Protein AF-A0A853A0M5-F1 (afdb_monomer)

Organism: NCBI:txid1892865

Solvent-accessible surface area (backbone atoms only — not comparable to full-atom values): 5407 Å² total; per-residue (Å²): 85,34,36,27,35,50,98,78,39,42,24,46,29,55,75,81,49,47,63,59,47,52,56,36,47,56,50,29,51,51,19,48,74,71,65,37,57,72,55,25,52,53,32,49,49,48,44,52,50,48,47,61,70,67,16,46,81,48,62,84,85,62,83,71,81,57,81,42,78,42,75,38,92,84,58,48,61,65,58,52,46,48,47,53,66,76,52,56,87,86,68,94,74,132

Nearest PDB structures (foldseek):
  5tpm-assembly2_D  TM=8.952E-01  e=2.984E+00  Escherichia coli CFT073
  5tpm-assembly2_C  TM=8.903E-01  e=3.628E+00  Escherichia coli CFT073
  4u1c-assembly1_A  TM=7.608E-01  e=2.619E+00  Saccharomyces cerevisiae S288C
  8amz-assembly1_P  TM=9.513E-01  e=6.520E+00  Spinacia oleracea
  9dze-assembly1_B  TM=8.950E-01  e=6.520E+00  synthetic construct

Mean predicted aligned error: 6.37 Å

Foldseek 3Di:
DWEAEPPQGIWAADVVLVVVLVVLVVQLVVCLVVVPFVSNLVSLVVNVVSRPVRTDDDDRPDDDDHPYYRYHSPDGSVRVSVCCVVCVPPDPDD

InterPro domains:
  IPR054437 PspA-associated domain [PF22743] (1-91)

Radius of gyration: 12.95 Å; Cα contacts (8 Å, |Δi|>4): 113; chains: 1; bounding box: 32×32×28 Å

Structure (mmCIF, N/CA/C/O backbone):
data_AF-A0A853A0M5-F1
#
_entry.id   AF-A0A853A0M5-F1
#
loop_
_atom_site.group_PDB
_atom_site.id
_atom_site.type_symbol
_atom_site.label_atom_id
_atom_site.label_alt_id
_atom_site.label_comp_id
_atom_site.label_asym_id
_atom_site.label_entity_id
_atom_site.label_seq_id
_atom_site.pdbx_PDB_ins_code
_atom_site.Cartn_x
_atom_site.Cartn_y
_atom_site.Cartn_z
_atom_site.occupancy
_atom_site.B_iso_or_equiv
_atom_site.auth_seq_id
_atom_site.auth_comp_id
_atom_site.auth_asym_id
_atom_site.auth_atom_id
_atom_site.pdbx_PDB_model_num
ATOM 1 N N . MET A 1 1 ? 11.340 -1.041 -12.091 1.00 86.19 1 MET A N 1
ATOM 2 C CA . MET A 1 1 ? 11.464 -0.867 -10.629 1.00 86.19 1 MET A CA 1
ATOM 3 C C . MET A 1 1 ? 10.877 -2.099 -9.989 1.00 86.19 1 MET A C 1
ATOM 5 O O . MET A 1 1 ? 9.894 -2.615 -10.514 1.00 86.19 1 MET A O 1
ATOM 9 N N . ILE A 1 2 ? 11.444 -2.578 -8.890 1.00 89.44 2 ILE A N 1
ATOM 10 C CA . ILE A 1 2 ? 10.960 -3.816 -8.271 1.00 89.44 2 ILE A CA 1
ATOM 11 C C . ILE A 1 2 ? 10.089 -3.483 -7.062 1.00 89.44 2 ILE A C 1
ATOM 13 O O . ILE A 1 2 ? 10.565 -2.892 -6.095 1.00 89.44 2 ILE A O 1
ATOM 17 N N . VAL A 1 3 ? 8.826 -3.896 -7.102 1.00 88.69 3 VAL A N 1
ATOM 18 C CA . VAL A 1 3 ? 7.872 -3.767 -5.994 1.00 88.69 3 VAL A CA 1
ATOM 19 C C . VAL A 1 3 ? 7.641 -5.140 -5.380 1.00 88.69 3 VAL A C 1
ATOM 21 O O . VAL A 1 3 ? 7.357 -6.098 -6.094 1.00 88.69 3 VAL A O 1
ATOM 24 N N . ARG A 1 4 ? 7.735 -5.263 -4.058 1.00 88.81 4 ARG A N 1
ATOM 25 C CA . ARG A 1 4 ? 7.382 -6.492 -3.339 1.00 88.81 4 ARG A CA 1
ATOM 26 C C . ARG A 1 4 ? 6.033 -6.330 -2.668 1.00 88.81 4 ARG A C 1
ATOM 28 O O . ARG A 1 4 ? 5.891 -5.457 -1.832 1.00 88.81 4 ARG A O 1
ATOM 35 N N . ILE A 1 5 ? 5.091 -7.215 -2.963 1.00 89.75 5 ILE A N 1
ATOM 36 C CA . ILE A 1 5 ? 3.827 -7.322 -2.235 1.00 89.75 5 ILE A CA 1
ATOM 37 C C . ILE A 1 5 ? 3.967 -8.453 -1.217 1.00 89.75 5 ILE A C 1
ATOM 39 O O . ILE A 1 5 ? 4.267 -9.600 -1.578 1.00 89.75 5 ILE A O 1
ATOM 43 N N . MET A 1 6 ? 3.776 -8.141 0.064 1.00 87.44 6 MET A N 1
ATOM 44 C CA . MET A 1 6 ? 3.823 -9.144 1.126 1.00 87.44 6 MET A CA 1
ATOM 45 C C . MET A 1 6 ? 2.772 -10.238 0.901 1.00 87.44 6 MET A C 1
ATOM 47 O O . MET A 1 6 ? 1.599 -9.960 0.682 1.00 87.44 6 MET A O 1
ATOM 51 N N . GLY A 1 7 ? 3.212 -11.497 0.945 1.00 84.00 7 GLY A N 1
ATOM 52 C CA . GLY A 1 7 ? 2.364 -12.668 0.697 1.00 84.00 7 GLY A CA 1
ATOM 53 C C . GLY A 1 7 ? 2.211 -13.064 -0.776 1.00 84.00 7 GLY A C 1
ATOM 54 O O . GLY A 1 7 ? 1.784 -14.185 -1.037 1.00 84.00 7 GLY A O 1
ATOM 55 N N . GLU A 1 8 ? 2.612 -12.212 -1.726 1.00 85.19 8 GLU A N 1
ATOM 56 C CA . GLU A 1 8 ? 2.381 -12.451 -3.159 1.00 85.19 8 GLU A CA 1
ATOM 57 C C . GLU A 1 8 ? 3.669 -12.548 -3.987 1.00 85.19 8 GLU A C 1
ATOM 59 O O . GLU A 1 8 ? 3.749 -13.362 -4.906 1.00 85.19 8 GLU A O 1
ATOM 64 N N . GLY A 1 9 ? 4.709 -11.786 -3.630 1.00 89.12 9 GLY A N 1
ATOM 65 C CA . GLY A 1 9 ? 6.023 -11.858 -4.274 1.00 89.12 9 GLY A CA 1
ATOM 66 C C . GLY A 1 9 ? 6.490 -10.522 -4.841 1.00 89.12 9 GLY A C 1
ATOM 67 O O . GLY A 1 9 ? 6.177 -9.466 -4.295 1.00 89.12 9 GLY A O 1
ATOM 68 N N . GLN A 1 10 ? 7.295 -10.568 -5.904 1.00 92.19 10 GLN A N 1
ATOM 69 C CA . GLN A 1 10 ? 7.874 -9.381 -6.536 1.00 92.19 10 GLN A CA 1
ATOM 70 C C . GLN A 1 10 ? 7.222 -9.088 -7.888 1.00 92.19 10 GLN A C 1
ATOM 72 O O . GLN A 1 10 ? 6.829 -9.996 -8.618 1.00 92.19 10 GLN A O 1
ATOM 77 N N . PHE A 1 11 ? 7.158 -7.810 -8.232 1.00 91.12 11 PHE A N 1
ATOM 78 C CA . PHE A 1 11 ? 6.586 -7.291 -9.461 1.00 91.12 11 PHE A CA 1
ATOM 79 C C . PHE A 1 11 ? 7.567 -6.292 -10.068 1.00 91.12 11 PHE A C 1
ATOM 81 O O . PHE A 1 11 ? 8.033 -5.383 -9.383 1.00 91.12 11 PHE A O 1
ATOM 88 N N . ASP A 1 12 ? 7.876 -6.457 -11.351 1.00 91.69 12 ASP A N 1
ATOM 89 C CA . ASP A 1 12 ? 8.642 -5.473 -12.112 1.00 91.69 12 ASP A CA 1
ATOM 90 C C . ASP A 1 12 ? 7.683 -4.460 -12.731 1.00 91.69 12 ASP A C 1
ATOM 92 O O . ASP A 1 12 ? 6.878 -4.805 -13.598 1.00 91.69 12 ASP A O 1
ATOM 96 N N . LEU A 1 13 ? 7.738 -3.220 -12.256 1.00 89.31 13 LEU A N 1
ATOM 97 C CA . LEU A 1 13 ? 6.904 -2.131 -12.744 1.00 89.31 13 LEU A CA 1
ATOM 98 C C . LEU A 1 13 ? 7.718 -1.206 -13.651 1.00 89.31 13 LEU A C 1
ATOM 100 O O . LEU A 1 13 ? 8.868 -0.866 -13.337 1.00 89.31 13 LEU A O 1
ATOM 104 N N . PRO A 1 14 ? 7.126 -0.728 -14.755 1.00 89.25 14 PRO A N 1
ATOM 105 C CA . PRO A 1 14 ? 7.773 0.261 -15.589 1.00 89.25 14 PRO A CA 1
ATOM 106 C C . PRO A 1 14 ? 7.797 1.623 -14.869 1.00 89.25 14 PRO A C 1
ATOM 108 O O . PRO A 1 14 ? 6.872 1.956 -14.123 1.00 89.25 14 PRO A O 1
ATOM 111 N N . PRO A 1 15 ? 8.824 2.458 -15.108 1.00 83.69 15 PRO A N 1
ATOM 112 C CA . PRO A 1 15 ? 8.986 3.748 -14.429 1.00 83.69 15 PRO A CA 1
ATOM 113 C C . PRO A 1 15 ? 7.848 4.737 -14.720 1.00 83.69 15 PRO A C 1
ATOM 115 O O . PRO A 1 15 ? 7.627 5.663 -13.954 1.00 83.69 15 PRO A O 1
ATOM 118 N N . GLU A 1 16 ? 7.086 4.544 -15.796 1.00 85.88 16 GLU A N 1
ATOM 119 C CA . GLU A 1 16 ? 5.868 5.318 -16.074 1.00 85.88 16 GLU A CA 1
ATOM 120 C C . GLU A 1 16 ? 4.770 5.125 -15.014 1.00 85.88 16 GLU A C 1
ATOM 122 O O . GLU A 1 16 ? 3.954 6.021 -14.806 1.00 85.88 16 GLU A O 1
ATOM 127 N N . SER A 1 17 ? 4.777 3.988 -14.309 1.00 86.06 17 SER A N 1
ATOM 128 C CA . SER A 1 17 ? 3.823 3.693 -13.235 1.00 86.06 17 SER A CA 1
ATOM 129 C C . SER A 1 17 ? 4.189 4.357 -11.913 1.00 86.06 17 SER A C 1
ATOM 131 O O . SER A 1 17 ? 3.315 4.472 -11.057 1.00 86.06 17 SER A O 1
ATOM 133 N N . LEU A 1 18 ? 5.432 4.839 -11.759 1.00 83.31 18 LEU A N 1
ATOM 134 C CA . LEU A 1 18 ? 5.888 5.527 -10.545 1.00 83.31 18 LEU A CA 1
ATOM 135 C C . LEU A 1 18 ? 4.961 6.671 -10.174 1.00 83.31 18 LEU A C 1
ATOM 137 O O . LEU A 1 18 ? 4.582 6.788 -9.022 1.00 83.31 18 LEU A O 1
ATOM 141 N N . LYS A 1 19 ? 4.554 7.478 -11.157 1.00 86.81 19 LYS A N 1
ATOM 142 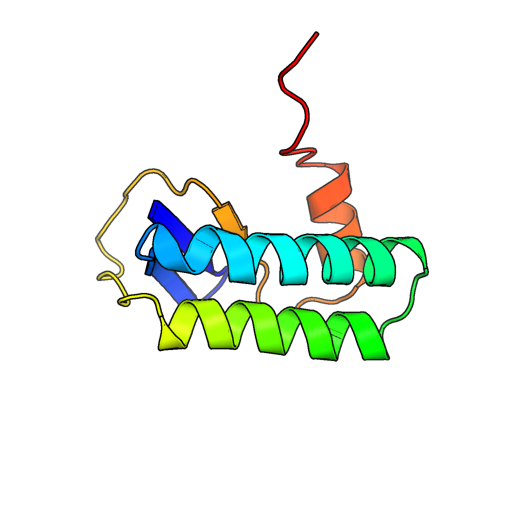C CA . LYS A 1 19 ? 3.703 8.638 -10.896 1.00 86.81 19 LYS A CA 1
ATOM 143 C C . LYS A 1 19 ? 2.352 8.240 -10.294 1.00 86.81 19 LYS A C 1
ATOM 145 O O . LYS A 1 19 ? 1.898 8.875 -9.358 1.00 86.81 19 LYS A O 1
ATOM 150 N N . LEU A 1 20 ? 1.733 7.182 -10.820 1.00 86.56 20 LEU A N 1
ATOM 151 C CA . LEU A 1 20 ? 0.459 6.683 -10.303 1.00 86.56 20 LEU A CA 1
ATOM 152 C C . LEU A 1 20 ? 0.617 6.071 -8.905 1.00 86.56 20 LEU A C 1
ATOM 154 O O . LEU A 1 20 ? -0.244 6.269 -8.057 1.00 86.56 20 LEU A O 1
ATOM 158 N N . LEU A 1 21 ? 1.697 5.318 -8.679 1.00 86.88 21 LEU A N 1
ATOM 159 C CA . LEU A 1 21 ? 1.987 4.721 -7.374 1.00 86.88 21 LEU A CA 1
ATOM 160 C C . LEU A 1 21 ? 2.237 5.797 -6.320 1.00 86.88 21 LEU A C 1
ATOM 162 O O . LEU A 1 21 ? 1.683 5.689 -5.242 1.00 86.88 21 LEU A O 1
ATOM 166 N N . ASP A 1 22 ? 3.009 6.830 -6.652 1.00 87.44 22 ASP A N 1
ATOM 167 C CA . ASP A 1 22 ? 3.326 7.959 -5.770 1.00 87.44 22 ASP A CA 1
ATOM 168 C C . ASP A 1 22 ? 2.053 8.708 -5.338 1.00 87.44 22 ASP A C 1
ATOM 170 O O . ASP A 1 22 ? 1.848 8.958 -4.154 1.00 87.44 22 ASP A O 1
ATOM 174 N N . GLU A 1 23 ? 1.129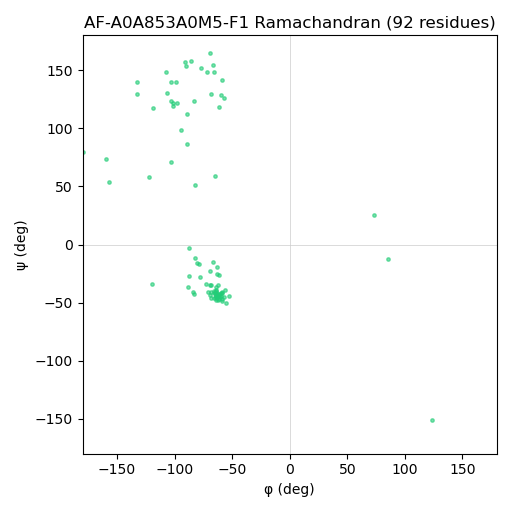 8.964 -6.275 1.00 89.75 23 GLU A N 1
ATOM 175 C CA . GLU A 1 23 ? -0.170 9.578 -5.958 1.00 89.75 23 GLU A CA 1
ATOM 176 C C . GLU A 1 23 ? -1.036 8.692 -5.042 1.00 89.75 23 GLU A C 1
ATOM 178 O O . GLU A 1 23 ? -1.712 9.192 -4.142 1.00 89.75 23 GLU A O 1
ATOM 183 N N . LEU A 1 24 ? -1.029 7.374 -5.260 1.00 90.44 24 LEU A N 1
ATOM 184 C CA . LEU A 1 24 ? -1.762 6.421 -4.422 1.00 90.44 24 LEU A CA 1
ATOM 185 C C . LEU A 1 24 ? -1.106 6.243 -3.045 1.00 90.44 24 LEU A C 1
ATOM 187 O O . LEU A 1 24 ? -1.817 6.052 -2.062 1.00 90.44 24 LEU A O 1
ATOM 191 N N . ASP A 1 25 ? 0.219 6.324 -2.968 1.00 88.06 25 ASP A N 1
ATOM 192 C CA . ASP A 1 25 ? 0.987 6.226 -1.729 1.00 88.06 25 ASP A CA 1
ATOM 193 C C . ASP A 1 25 ? 0.740 7.438 -0.824 1.00 88.06 25 ASP A C 1
ATOM 195 O O . ASP A 1 25 ? 0.387 7.267 0.342 1.00 88.06 25 ASP A O 1
ATOM 199 N N . ASP A 1 26 ? 0.777 8.661 -1.368 1.00 88.75 26 ASP A N 1
ATOM 200 C CA . ASP A 1 26 ? 0.440 9.876 -0.611 1.00 88.75 26 ASP A CA 1
ATOM 201 C C . ASP A 1 26 ? -0.992 9.814 -0.054 1.00 88.75 26 ASP A C 1
ATOM 203 O O . ASP A 1 26 ? -1.243 10.128 1.115 1.00 88.75 26 ASP A O 1
ATOM 207 N N . HIS A 1 27 ? -1.930 9.311 -0.861 1.00 90.56 27 HIS A N 1
ATOM 208 C CA . HIS A 1 27 ? -3.308 9.120 -0.426 1.00 90.56 27 HIS A CA 1
ATOM 209 C C . HIS A 1 27 ? -3.419 8.055 0.677 1.00 90.56 27 HIS A C 1
ATOM 211 O O . HIS A 1 27 ? -4.103 8.271 1.682 1.00 90.56 27 HIS A O 1
ATOM 217 N N . LEU A 1 28 ? -2.684 6.943 0.551 1.00 89.62 28 LEU A N 1
ATOM 218 C CA . LEU A 1 28 ? -2.633 5.880 1.553 1.00 89.62 28 LEU A CA 1
ATOM 219 C C . LEU A 1 28 ? -2.080 6.417 2.876 1.00 89.62 28 LEU A C 1
ATOM 221 O O . LEU A 1 28 ? -2.684 6.210 3.927 1.00 89.62 28 LEU A O 1
ATOM 225 N N . LEU A 1 29 ? -0.973 7.160 2.826 1.00 88.00 29 LEU A N 1
ATOM 226 C CA . LEU A 1 29 ? -0.366 7.822 3.979 1.00 88.00 29 LEU A CA 1
ATOM 227 C C . LEU A 1 29 ? -1.339 8.799 4.643 1.00 88.00 29 LEU A C 1
ATOM 229 O O . LEU A 1 29 ? -1.428 8.845 5.873 1.00 88.00 29 LEU A O 1
ATOM 233 N N . GLY A 1 30 ? -2.090 9.561 3.848 1.00 90.06 30 GLY A N 1
ATOM 234 C CA . GLY A 1 30 ? -3.152 10.441 4.326 1.00 90.06 30 GLY A CA 1
ATOM 235 C C . GLY A 1 30 ? -4.239 9.679 5.085 1.00 90.06 30 GLY A C 1
ATOM 236 O O . GLY A 1 30 ? -4.589 10.061 6.206 1.00 90.06 30 GLY A O 1
ATOM 237 N N . ALA A 1 31 ? -4.734 8.577 4.523 1.00 91.38 31 ALA A N 1
ATOM 238 C CA . ALA A 1 31 ? -5.737 7.728 5.159 1.00 91.38 31 ALA A CA 1
ATOM 239 C C . ALA A 1 31 ? -5.219 7.091 6.459 1.00 91.38 31 ALA A C 1
ATOM 241 O O . ALA A 1 31 ? -5.889 7.155 7.492 1.00 91.38 31 ALA A O 1
ATOM 242 N N . VAL A 1 32 ? -3.990 6.563 6.450 1.00 89.38 32 VAL A N 1
ATOM 243 C CA . VAL A 1 32 ? -3.332 5.980 7.632 1.00 89.38 32 VAL A CA 1
ATOM 244 C C . VAL A 1 32 ? -3.170 7.019 8.743 1.00 89.38 32 VAL A C 1
ATOM 246 O O . VAL A 1 32 ? -3.496 6.749 9.900 1.00 89.38 32 VAL A O 1
ATOM 249 N N . ARG A 1 33 ? -2.713 8.233 8.408 1.00 87.12 33 ARG A N 1
ATOM 250 C CA . ARG A 1 33 ? -2.540 9.334 9.373 1.00 87.12 33 ARG A CA 1
ATOM 251 C C . ARG A 1 33 ? -3.858 9.797 9.982 1.00 87.12 33 ARG A C 1
ATOM 253 O O . ARG A 1 33 ? -3.885 10.154 11.158 1.00 87.12 33 ARG A O 1
ATOM 260 N N . GLN A 1 34 ? -4.930 9.804 9.194 1.00 89.62 34 GLN A N 1
ATOM 261 C CA . GLN A 1 34 ? -6.269 10.159 9.664 1.00 89.62 34 GLN A CA 1
ATOM 262 C C . GLN A 1 34 ? -6.952 9.016 10.431 1.00 89.62 34 GLN A C 1
ATOM 264 O O . GLN A 1 34 ? -7.895 9.270 11.178 1.00 89.62 34 GLN A O 1
ATOM 269 N N . GLY A 1 35 ? -6.457 7.781 10.304 1.00 89.88 35 GLY A N 1
ATOM 270 C CA . GLY A 1 35 ? -7.105 6.594 10.862 1.00 89.88 35 GLY A CA 1
ATOM 271 C C . GLY A 1 35 ? -8.358 6.184 10.083 1.00 89.88 35 GLY A C 1
ATOM 272 O O . GLY A 1 35 ? -9.262 5.577 10.654 1.00 89.88 35 GLY A O 1
ATOM 273 N N . ASP A 1 36 ? -8.434 6.544 8.801 1.00 92.44 36 ASP A N 1
ATOM 274 C CA . ASP A 1 36 ? -9.603 6.332 7.952 1.00 92.44 36 ASP A CA 1
ATOM 275 C C . ASP A 1 36 ? -9.515 4.964 7.258 1.00 92.44 36 ASP A C 1
ATOM 277 O O . ASP A 1 36 ? -8.992 4.821 6.154 1.00 92.44 36 ASP A O 1
ATOM 281 N N . GLU A 1 37 ? -9.988 3.916 7.940 1.00 89.94 37 GLU A N 1
ATOM 282 C CA . GLU A 1 37 ? -9.833 2.526 7.482 1.00 89.94 37 GLU A CA 1
ATOM 283 C C . GLU A 1 37 ? -10.523 2.256 6.135 1.00 89.94 37 GLU A C 1
ATOM 285 O O . GLU A 1 37 ? -10.015 1.487 5.319 1.00 89.94 37 GLU A O 1
ATOM 290 N N . ALA A 1 38 ? -11.665 2.900 5.877 1.00 91.25 38 ALA A N 1
ATOM 291 C CA . ALA A 1 38 ? -12.396 2.734 4.624 1.00 91.25 38 ALA A CA 1
ATOM 292 C C . ALA A 1 38 ? -11.594 3.268 3.429 1.00 91.25 38 ALA A C 1
ATOM 294 O O . ALA A 1 38 ? -11.482 2.587 2.406 1.00 91.25 38 ALA A O 1
ATOM 295 N N . ASP A 1 39 ? -11.017 4.461 3.579 1.00 91.44 39 ASP A N 1
ATOM 296 C CA . ASP A 1 39 ? -10.203 5.091 2.544 1.00 91.44 39 ASP A CA 1
ATOM 297 C C . ASP A 1 39 ? -8.858 4.375 2.379 1.00 91.44 39 ASP A C 1
ATOM 299 O O . ASP A 1 39 ? -8.449 4.062 1.263 1.00 91.44 39 ASP A O 1
ATOM 303 N N . PHE A 1 40 ? -8.236 3.983 3.493 1.00 92.44 40 PHE A N 1
ATOM 304 C CA . PHE A 1 40 ? -7.027 3.168 3.501 1.00 92.44 40 PHE A CA 1
ATOM 305 C C . PHE A 1 40 ? -7.226 1.871 2.714 1.00 92.44 40 PHE A C 1
ATOM 307 O O . PHE A 1 40 ? -6.433 1.561 1.829 1.00 92.44 40 PHE A O 1
ATOM 314 N N . ARG A 1 41 ? -8.305 1.123 2.986 1.00 91.50 41 ARG A N 1
ATOM 315 C CA . ARG A 1 41 ? -8.563 -0.156 2.312 1.00 91.50 41 ARG A CA 1
ATOM 316 C C . ARG A 1 41 ? -8.826 0.044 0.819 1.00 91.50 41 ARG A C 1
ATOM 318 O O . ARG A 1 41 ? -8.346 -0.739 -0.001 1.00 91.50 41 ARG A O 1
ATOM 325 N N . ALA A 1 42 ? -9.570 1.092 0.462 1.00 92.19 42 ALA A N 1
ATOM 326 C CA . ALA A 1 42 ? -9.841 1.439 -0.930 1.00 92.19 42 ALA A CA 1
ATOM 32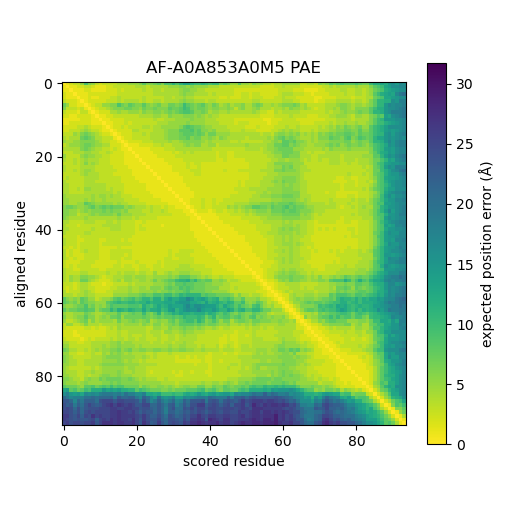7 C C . ALA A 1 42 ? -8.552 1.813 -1.678 1.00 92.19 42 ALA A C 1
ATOM 329 O O . ALA A 1 42 ? -8.299 1.302 -2.772 1.00 92.19 42 ALA A O 1
ATOM 330 N N . THR A 1 43 ? -7.714 2.648 -1.065 1.00 92.62 43 THR A N 1
ATOM 331 C CA . THR A 1 43 ? -6.455 3.121 -1.641 1.00 92.62 43 THR A CA 1
ATOM 332 C C . THR A 1 43 ? -5.417 2.007 -1.730 1.00 92.62 43 THR A C 1
ATOM 334 O O . THR A 1 43 ? -4.807 1.837 -2.782 1.00 92.62 43 THR A O 1
ATOM 337 N N . LEU A 1 44 ? -5.270 1.179 -0.691 1.00 92.19 44 LEU A N 1
ATOM 338 C CA . LEU A 1 44 ? -4.379 0.017 -0.704 1.00 92.19 44 LEU A CA 1
ATOM 339 C C . LEU A 1 44 ? -4.763 -0.951 -1.824 1.00 92.19 44 LEU A C 1
ATOM 341 O O . LEU A 1 44 ? -3.913 -1.382 -2.600 1.00 92.19 44 LEU A O 1
ATOM 345 N N . SER A 1 45 ? -6.056 -1.257 -1.948 1.00 92.25 45 SER A N 1
ATOM 346 C CA . SER A 1 45 ? -6.553 -2.110 -3.027 1.00 92.25 45 SER A CA 1
ATOM 347 C C . SER A 1 45 ? -6.241 -1.514 -4.404 1.00 92.25 45 SER A C 1
ATOM 349 O O . SER A 1 45 ? -5.796 -2.237 -5.296 1.00 92.25 45 SER A O 1
ATOM 351 N N . ALA A 1 46 ? -6.396 -0.196 -4.572 1.00 92.50 46 ALA A N 1
ATOM 352 C CA . ALA A 1 46 ? -6.050 0.499 -5.808 1.00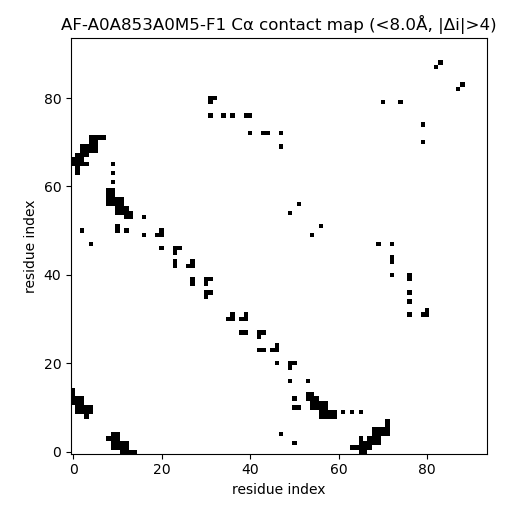 92.50 46 ALA A CA 1
ATOM 353 C C . ALA A 1 46 ? -4.540 0.465 -6.106 1.00 92.50 46 ALA A C 1
ATOM 355 O O . ALA A 1 46 ? -4.160 0.213 -7.249 1.00 92.50 46 ALA A O 1
ATOM 356 N N . LEU A 1 47 ? -3.687 0.651 -5.094 1.00 90.94 47 LEU A N 1
ATOM 357 C CA . LEU A 1 47 ? -2.226 0.591 -5.200 1.00 90.94 47 LEU A CA 1
ATOM 358 C C . LEU A 1 47 ? -1.755 -0.806 -5.624 1.00 90.94 47 LEU A C 1
ATOM 360 O O . LEU A 1 47 ? -1.002 -0.947 -6.589 1.00 90.94 47 LEU A O 1
ATOM 364 N N . LEU A 1 48 ? -2.273 -1.851 -4.973 1.00 91.31 48 LEU A N 1
ATOM 365 C CA . LEU A 1 48 ? -1.989 -3.244 -5.324 1.00 91.31 48 LEU A CA 1
ATOM 366 C C . LEU A 1 48 ? -2.515 -3.589 -6.720 1.00 91.31 48 LEU A C 1
ATOM 368 O O . LEU A 1 48 ? -1.816 -4.222 -7.509 1.00 91.31 48 LEU A O 1
ATOM 372 N N . ALA A 1 49 ? -3.723 -3.143 -7.071 1.00 91.75 49 ALA A N 1
ATOM 373 C CA . ALA A 1 49 ? -4.282 -3.350 -8.402 1.00 91.75 49 ALA A CA 1
ATOM 374 C C . ALA A 1 49 ? -3.465 -2.636 -9.488 1.00 91.75 49 ALA A C 1
ATOM 376 O O . ALA A 1 49 ? -3.254 -3.206 -10.557 1.00 91.75 49 ALA A O 1
ATOM 377 N N . ALA A 1 50 ? -2.982 -1.418 -9.234 1.00 90.00 50 ALA A N 1
ATOM 378 C CA . ALA A 1 50 ? -2.102 -0.695 -10.147 1.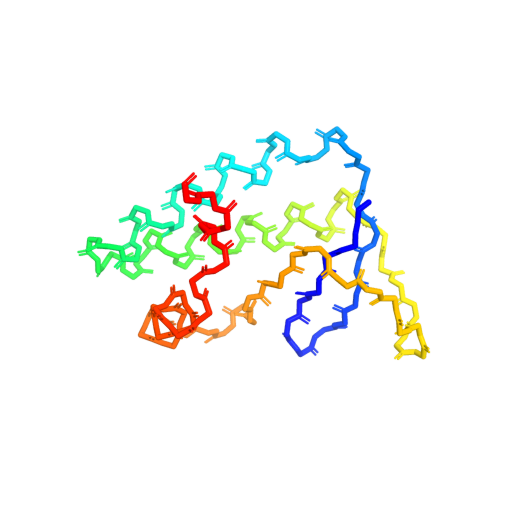00 90.00 50 ALA A CA 1
ATOM 379 C C . ALA A 1 50 ? -0.769 -1.433 -10.327 1.00 90.00 50 ALA A C 1
ATOM 381 O O . ALA A 1 50 ? -0.332 -1.640 -11.459 1.00 90.00 50 ALA A O 1
ATOM 382 N N . ALA A 1 51 ? -0.168 -1.915 -9.235 1.00 89.44 51 ALA A N 1
ATOM 383 C CA . ALA A 1 51 ? 1.062 -2.696 -9.289 1.00 89.44 51 ALA A CA 1
ATOM 384 C C . ALA A 1 51 ? 0.890 -4.019 -10.051 1.00 89.44 51 ALA A C 1
ATOM 386 O O . ALA A 1 51 ? 1.736 -4.369 -10.869 1.00 89.44 51 ALA A O 1
ATOM 387 N N . ARG A 1 52 ? -0.227 -4.726 -9.846 1.00 89.12 52 ARG A N 1
ATOM 388 C CA . ARG A 1 52 ? -0.555 -5.979 -10.550 1.00 89.12 52 ARG A CA 1
ATOM 389 C C . ARG A 1 52 ? -0.880 -5.766 -12.033 1.00 89.12 52 ARG A C 1
ATOM 391 O O . ARG A 1 52 ? -0.594 -6.642 -12.842 1.00 89.12 52 ARG A O 1
ATOM 398 N N . GLN A 1 53 ? -1.520 -4.649 -12.390 1.00 89.31 53 GLN A N 1
ATOM 399 C CA . GLN A 1 53 ? -1.934 -4.369 -13.771 1.00 89.31 53 GLN A CA 1
ATOM 400 C C . GLN A 1 53 ? -0.811 -3.778 -14.619 1.00 89.31 53 GLN A C 1
ATOM 402 O O . GLN A 1 53 ? -0.663 -4.154 -15.781 1.00 89.31 53 GLN A O 1
ATOM 407 N N . SER A 1 54 ? -0.047 -2.845 -14.057 1.00 88.00 54 SER A N 1
ATOM 408 C CA . SER A 1 54 ? 1.057 -2.202 -14.766 1.00 88.00 54 SER A CA 1
ATOM 409 C C . SER A 1 54 ? 2.365 -2.973 -14.627 1.00 88.00 54 SER A C 1
ATOM 411 O O . SER A 1 54 ? 3.235 -2.868 -15.491 1.00 88.00 54 SER A O 1
ATOM 413 N N . GLY A 1 55 ? 2.521 -3.726 -13.539 1.00 86.75 55 GLY A N 1
ATOM 414 C CA . GLY A 1 55 ? 3.698 -4.533 -13.268 1.00 86.75 55 GLY A CA 1
ATOM 415 C C . GLY A 1 55 ? 3.590 -5.953 -13.799 1.00 86.75 55 GLY A C 1
ATOM 416 O O . GLY A 1 55 ? 2.513 -6.518 -13.984 1.00 86.75 55 GLY A O 1
ATOM 417 N N . ARG A 1 56 ? 4.749 -6.564 -14.018 1.00 89.62 56 ARG A N 1
ATOM 418 C CA . ARG A 1 56 ? 4.877 -7.968 -14.383 1.00 89.62 56 ARG A CA 1
ATOM 419 C C . ARG A 1 56 ? 5.272 -8.778 -13.157 1.00 89.62 56 ARG A C 1
ATOM 421 O O . ARG A 1 56 ? 6.330 -8.542 -12.583 1.00 89.62 56 ARG A O 1
ATOM 428 N N . ALA A 1 57 ? 4.452 -9.765 -12.795 1.00 89.56 57 ALA A N 1
ATOM 429 C CA . ALA A 1 57 ? 4.786 -10.710 -11.733 1.00 89.56 57 ALA A CA 1
ATOM 430 C C . ALA A 1 57 ? 6.108 -11.430 -12.048 1.00 89.56 57 ALA A C 1
ATOM 432 O O . ALA A 1 57 ? 6.272 -12.017 -13.126 1.00 89.56 57 ALA A O 1
ATOM 433 N N . LEU A 1 58 ? 7.042 -11.364 -11.105 1.00 88.38 58 LEU A N 1
ATOM 434 C CA . LEU A 1 58 ? 8.321 -12.058 -11.158 1.00 88.38 58 LEU A CA 1
ATOM 435 C C . LEU A 1 58 ? 8.189 -13.442 -10.517 1.00 88.38 58 LEU A C 1
ATOM 437 O O . LEU A 1 58 ? 7.317 -13.662 -9.672 1.00 88.38 58 LEU A O 1
ATOM 441 N N . PRO A 1 59 ? 9.028 -14.408 -10.925 1.00 86.50 59 PRO A N 1
ATOM 442 C CA . PRO A 1 59 ? 8.976 -15.736 -10.345 1.00 86.50 59 PRO A CA 1
ATOM 443 C C . PRO A 1 59 ? 9.384 -15.685 -8.860 1.00 86.50 59 PRO A C 1
ATOM 445 O O . PRO A 1 59 ? 10.224 -14.874 -8.479 1.00 86.50 59 PRO A O 1
ATOM 448 N N . PRO A 1 60 ? 8.826 -16.558 -8.004 1.00 76.31 60 PRO A N 1
ATOM 449 C CA . PRO A 1 60 ? 9.064 -16.527 -6.554 1.00 76.31 60 PRO A CA 1
ATOM 450 C C . PRO A 1 60 ? 10.510 -16.869 -6.161 1.00 76.31 60 PRO A C 1
ATOM 452 O O . PRO A 1 60 ? 10.922 -16.634 -5.029 1.00 76.31 60 PRO A O 1
ATOM 455 N N . GLU A 1 61 ? 11.274 -17.445 -7.088 1.00 79.38 61 GLU A N 1
ATOM 456 C CA . GLU A 1 61 ? 12.712 -17.699 -6.969 1.00 79.38 61 GLU A CA 1
ATOM 457 C C . GLU A 1 61 ? 13.578 -16.473 -7.311 1.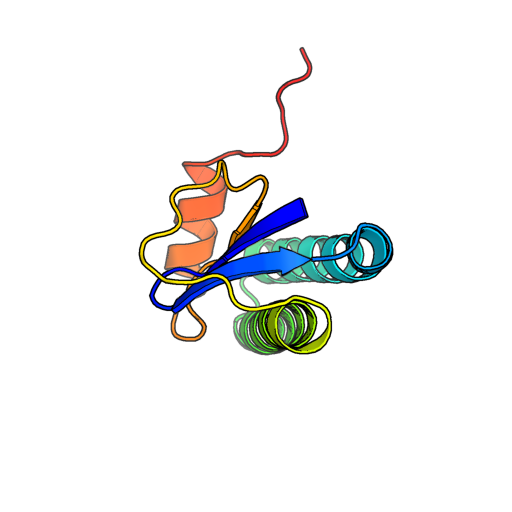00 79.38 61 GLU A C 1
ATOM 459 O O . GLU A 1 61 ? 14.775 -16.477 -7.017 1.00 79.38 61 GLU A O 1
ATOM 464 N N . SER A 1 62 ? 12.994 -15.418 -7.895 1.00 75.19 62 SER A N 1
ATOM 465 C CA . SER A 1 62 ? 13.667 -14.128 -8.032 1.00 75.19 62 SER A CA 1
ATOM 466 C C . SER A 1 62 ? 13.842 -13.501 -6.652 1.00 75.19 62 SER A C 1
ATOM 468 O O . SER A 1 62 ? 12.902 -13.399 -5.868 1.00 75.19 62 SER A O 1
ATOM 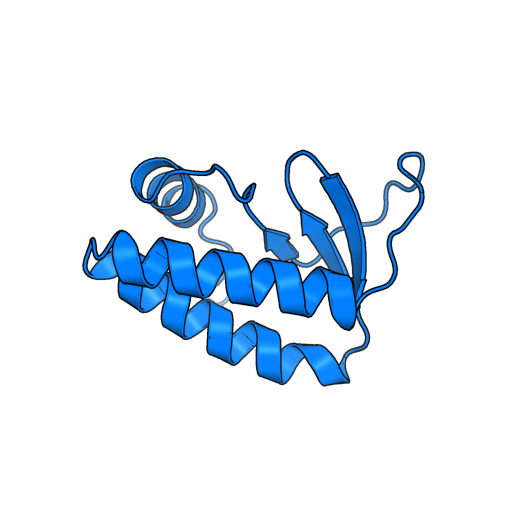470 N N . LEU A 1 63 ? 15.072 -13.084 -6.364 1.00 73.94 63 LEU A N 1
ATOM 471 C CA . LEU A 1 63 ? 15.454 -12.355 -5.157 1.00 73.94 63 LEU A CA 1
ATOM 472 C C . LEU A 1 63 ? 16.090 -11.028 -5.572 1.00 73.94 63 LEU A C 1
ATOM 474 O O . LEU A 1 63 ? 17.257 -10.763 -5.285 1.00 73.94 63 LEU A O 1
ATOM 478 N N . GLU A 1 64 ? 15.340 -10.216 -6.313 1.00 83.06 64 GLU A N 1
ATOM 479 C CA . GLU A 1 64 ? 15.809 -8.883 -6.691 1.00 83.06 64 GLU A CA 1
ATOM 480 C C . GLU A 1 64 ? 15.675 -7.908 -5.516 1.00 83.06 64 GLU A C 1
ATOM 482 O O . GLU A 1 64 ? 14.796 -8.059 -4.659 1.00 83.06 64 GLU A O 1
ATOM 487 N N . SER A 1 65 ? 16.531 -6.885 -5.465 1.00 80.69 65 SER A N 1
ATOM 488 C CA . SER A 1 65 ? 16.338 -5.783 -4.517 1.00 80.69 65 SER A CA 1
ATOM 489 C C . SER A 1 65 ? 15.009 -5.103 -4.819 1.00 80.69 65 SER A C 1
ATOM 491 O O . SER A 1 65 ? 14.821 -4.590 -5.917 1.00 80.69 65 SER A O 1
ATOM 493 N N . SER A 1 66 ? 14.089 -5.122 -3.854 1.00 82.44 66 SER A N 1
ATOM 494 C CA . SER A 1 66 ? 12.811 -4.412 -3.970 1.00 82.44 66 SER A CA 1
ATOM 495 C C . SER A 1 66 ? 13.033 -2.959 -3.578 1.00 82.44 66 SER A C 1
ATOM 497 O O . SER A 1 66 ? 13.526 -2.702 -2.485 1.00 82.44 66 SER A O 1
ATOM 499 N N . GLU A 1 67 ? 12.699 -2.034 -4.470 1.00 83.56 67 GLU A N 1
ATOM 500 C CA . GLU A 1 67 ? 12.762 -0.591 -4.210 1.00 83.56 67 GLU A CA 1
ATOM 501 C C . GLU A 1 67 ? 11.565 -0.125 -3.373 1.00 83.56 67 GLU A C 1
ATOM 503 O O . GLU A 1 67 ? 11.680 0.836 -2.624 1.00 83.56 67 GLU A O 1
ATOM 508 N N . LEU A 1 68 ? 10.433 -0.827 -3.477 1.00 82.50 68 LEU A N 1
ATOM 509 C CA . LEU A 1 68 ? 9.212 -0.552 -2.724 1.00 82.50 68 LEU A CA 1
ATOM 510 C C . LEU A 1 68 ? 8.668 -1.853 -2.129 1.00 82.50 68 LEU A C 1
ATOM 512 O O . LEU A 1 68 ? 8.656 -2.891 -2.801 1.00 82.50 68 LEU A O 1
ATOM 516 N N . VAL A 1 69 ? 8.183 -1.797 -0.891 1.00 85.75 69 VAL A N 1
ATOM 517 C CA . VAL A 1 69 ? 7.509 -2.919 -0.229 1.00 85.75 69 VAL A CA 1
ATOM 518 C C . VAL A 1 69 ? 6.082 -2.504 0.099 1.00 85.75 69 VAL A C 1
ATOM 520 O O . VAL A 1 69 ? 5.858 -1.573 0.860 1.00 85.75 69 VAL A O 1
ATOM 523 N N . LEU A 1 70 ? 5.119 -3.205 -0.489 1.00 87.56 70 LEU A N 1
ATOM 524 C CA . LEU A 1 70 ? 3.697 -3.024 -0.257 1.00 87.56 70 LEU A CA 1
ATOM 525 C C . LEU A 1 70 ? 3.179 -4.071 0.737 1.00 87.56 70 LEU A C 1
ATOM 527 O O . LEU A 1 70 ? 3.557 -5.251 0.651 1.00 87.56 70 LEU A O 1
ATOM 531 N N . PRO A 1 71 ? 2.287 -3.670 1.655 1.00 89.69 71 PRO A N 1
ATOM 532 C CA . PRO A 1 71 ? 1.635 -4.598 2.563 1.00 89.69 71 PRO A CA 1
ATOM 533 C C . PRO A 1 71 ? 0.656 -5.512 1.811 1.00 89.69 71 PRO A C 1
ATOM 535 O O . PRO A 1 71 ? 0.297 -5.269 0.656 1.00 89.69 71 PRO A O 1
ATOM 538 N N . ALA A 1 72 ? 0.236 -6.594 2.466 1.00 89.31 72 ALA A N 1
ATOM 539 C CA . ALA A 1 72 ? -0.763 -7.508 1.916 1.00 89.31 72 ALA A CA 1
ATOM 540 C C . ALA A 1 72 ? -2.136 -6.821 1.802 1.00 89.31 72 ALA A C 1
ATOM 542 O O . ALA A 1 72 ? -2.447 -5.927 2.583 1.00 89.31 72 ALA A O 1
ATOM 543 N N . GLU A 1 73 ? -2.999 -7.276 0.889 1.00 87.56 73 GLU A N 1
ATOM 544 C CA . GLU A 1 73 ? -4.353 -6.705 0.737 1.00 87.56 73 GLU A CA 1
ATOM 545 C C . GLU A 1 73 ? -5.229 -6.845 1.992 1.00 87.56 73 GLU A C 1
ATOM 547 O O . GLU A 1 73 ? -6.122 -6.031 2.222 1.00 87.56 73 GLU A O 1
ATOM 552 N N . ASP A 1 74 ? -4.950 -7.859 2.812 1.00 86.88 74 ASP A N 1
ATOM 553 C CA . ASP A 1 74 ? -5.657 -8.119 4.067 1.00 86.88 74 ASP A CA 1
ATOM 554 C C . ASP A 1 74 ? -5.051 -7.351 5.257 1.00 86.88 74 ASP A C 1
ATOM 556 O O . ASP A 1 74 ? -5.589 -7.403 6.363 1.00 86.88 74 ASP A O 1
ATOM 560 N N . ALA A 1 75 ? -3.950 -6.616 5.042 1.00 89.44 75 ALA A N 1
ATOM 561 C CA . ALA A 1 75 ? -3.294 -5.852 6.094 1.00 89.44 75 ALA A CA 1
ATOM 562 C C . ALA A 1 75 ? -4.254 -4.825 6.707 1.00 89.44 75 ALA A C 1
ATOM 564 O O . ALA A 1 75 ? -5.078 -4.195 6.030 1.00 89.44 75 ALA A O 1
ATOM 565 N N . THR A 1 76 ? -4.148 -4.665 8.022 1.00 89.06 76 THR A N 1
ATOM 566 C CA . THR A 1 76 ? -4.953 -3.689 8.756 1.00 89.06 76 THR A CA 1
ATOM 567 C C . THR A 1 76 ? -4.290 -2.318 8.729 1.00 89.06 76 THR A C 1
ATOM 569 O O . THR A 1 76 ? -3.078 -2.206 8.540 1.00 89.06 76 THR A O 1
ATOM 572 N N . LEU A 1 77 ? -5.082 -1.263 8.941 1.00 89.50 77 LEU A N 1
ATOM 573 C CA . LEU A 1 77 ? -4.548 0.097 9.036 1.00 89.50 77 LEU A CA 1
ATOM 574 C C . LEU A 1 77 ? -3.476 0.197 10.126 1.00 89.50 77 LEU A C 1
ATOM 576 O O . LEU A 1 77 ? -2.475 0.871 9.921 1.00 89.50 77 LEU A O 1
ATOM 580 N N . ASP A 1 78 ? -3.678 -0.484 11.256 1.00 88.00 78 ASP A N 1
ATOM 581 C CA . ASP A 1 78 ? -2.724 -0.523 12.366 1.00 88.00 78 ASP A CA 1
ATOM 582 C C . ASP A 1 78 ? -1.411 -1.202 11.957 1.00 88.00 78 ASP A C 1
ATOM 584 O O . ASP A 1 78 ? -0.351 -0.610 12.115 1.00 88.00 78 ASP A O 1
ATOM 588 N N . GLU A 1 79 ? -1.469 -2.371 11.311 1.00 87.50 79 GLU A N 1
ATOM 589 C CA . GLU A 1 79 ? -0.254 -3.048 10.838 1.00 87.50 79 GLU A CA 1
ATOM 590 C C . GLU A 1 79 ? 0.516 -2.219 9.809 1.00 87.50 79 GLU A C 1
ATOM 592 O O . GLU A 1 79 ? 1.733 -2.090 9.910 1.00 87.50 79 GLU A O 1
ATOM 597 N N . VAL A 1 80 ? -0.172 -1.601 8.844 1.00 86.19 80 VAL A N 1
ATOM 598 C CA . VAL A 1 80 ? 0.506 -0.748 7.855 1.00 86.19 80 VAL A CA 1
ATOM 599 C C . VAL A 1 80 ? 1.047 0.524 8.494 1.00 86.19 80 VAL A C 1
ATOM 601 O O . VAL A 1 80 ? 2.124 0.990 8.129 1.00 86.19 80 VAL A O 1
ATOM 604 N N . ARG A 1 81 ? 0.345 1.075 9.483 1.00 85.00 81 ARG A N 1
ATOM 605 C CA . ARG A 1 81 ? 0.821 2.216 10.262 1.00 85.00 81 ARG A CA 1
ATOM 606 C C . ARG A 1 81 ? 2.093 1.887 11.036 1.00 85.00 81 ARG A C 1
ATOM 608 O O . ARG A 1 81 ? 3.000 2.718 11.047 1.00 85.00 81 ARG A O 1
ATOM 615 N N . GLU A 1 82 ? 2.153 0.724 11.675 1.00 83.12 82 GLU A N 1
ATOM 616 C CA . GLU A 1 82 ? 3.346 0.251 12.381 1.00 83.12 82 GLU A CA 1
ATOM 617 C C . GLU A 1 82 ? 4.488 0.026 11.383 1.00 83.12 82 GLU A C 1
ATOM 619 O O . GLU A 1 82 ? 5.573 0.561 11.585 1.00 83.12 82 GLU A O 1
ATOM 624 N N . MET A 1 83 ? 4.228 -0.615 10.236 1.00 78.31 83 MET A N 1
ATOM 625 C CA . MET A 1 83 ? 5.224 -0.788 9.169 1.00 78.31 83 MET A CA 1
ATOM 626 C C . MET A 1 83 ? 5.790 0.547 8.671 1.00 78.31 83 MET A C 1
ATOM 628 O O . MET A 1 83 ? 6.999 0.680 8.555 1.00 78.31 83 MET A O 1
ATOM 632 N N . LEU A 1 84 ? 4.945 1.553 8.435 1.00 73.44 84 LEU A N 1
ATOM 633 C CA . LEU A 1 84 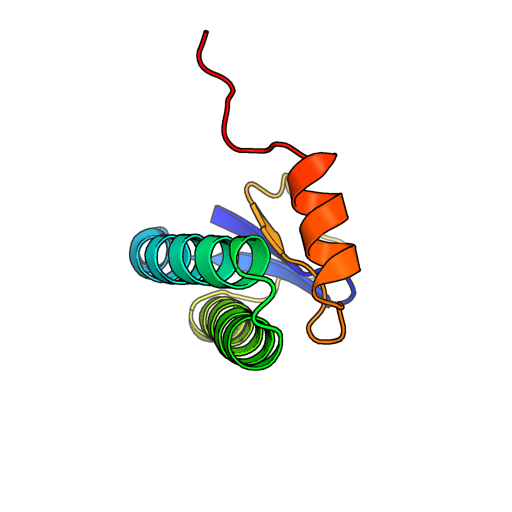? 5.368 2.901 8.032 1.00 73.44 84 LEU A CA 1
ATOM 634 C C . LEU A 1 84 ? 6.096 3.674 9.146 1.00 73.44 84 LEU A C 1
ATOM 636 O O . LEU A 1 84 ? 6.807 4.641 8.870 1.00 73.44 84 LEU A O 1
ATOM 640 N N . SER A 1 85 ? 5.870 3.299 10.409 1.00 66.88 85 SER A N 1
ATOM 641 C CA . SER A 1 85 ? 6.487 3.935 11.579 1.00 66.88 85 SER A CA 1
ATOM 642 C C . SER A 1 85 ? 7.832 3.300 11.944 1.00 66.88 85 SER A C 1
ATOM 644 O O . SER A 1 85 ? 8.741 4.013 12.368 1.00 66.88 85 SER A O 1
ATOM 646 N N . GLU A 1 86 ? 7.966 1.982 11.788 1.00 54.22 86 GLU A N 1
ATOM 647 C CA . GLU A 1 86 ? 9.192 1.214 12.037 1.00 54.22 86 GLU A CA 1
ATOM 648 C C . GLU A 1 86 ? 10.138 1.241 10.829 1.00 54.22 86 GLU A C 1
ATOM 650 O O . GLU A 1 86 ? 11.345 1.429 10.984 1.00 54.22 86 GLU A O 1
ATOM 655 N N . ASP A 1 87 ? 9.582 1.122 9.627 1.00 49.66 87 ASP A N 1
ATOM 656 C CA . ASP A 1 87 ? 10.263 1.244 8.344 1.00 49.66 87 ASP A CA 1
ATOM 657 C C . ASP A 1 87 ? 9.919 2.629 7.784 1.00 49.66 87 ASP A C 1
ATOM 659 O O . ASP A 1 87 ? 9.117 2.793 6.868 1.00 49.66 87 ASP A O 1
ATOM 663 N N . GLY A 1 88 ? 10.479 3.672 8.403 1.00 45.47 88 GLY A N 1
ATOM 664 C CA . GLY A 1 88 ? 10.434 5.045 7.896 1.00 45.47 88 GLY A CA 1
ATOM 665 C C . GLY A 1 88 ? 11.200 5.183 6.574 1.00 45.47 88 GLY A C 1
ATOM 666 O O . GLY A 1 88 ? 12.155 5.953 6.480 1.00 45.47 88 GLY A O 1
ATOM 667 N N . LEU A 1 89 ? 10.802 4.436 5.547 1.00 47.88 89 LEU A N 1
ATOM 668 C CA . LEU A 1 89 ? 11.411 4.372 4.227 1.00 47.88 89 LEU A CA 1
ATOM 669 C C . LEU A 1 89 ? 10.930 5.536 3.352 1.00 47.88 89 LEU A C 1
ATOM 671 O O . LEU A 1 89 ? 10.490 5.321 2.239 1.00 47.88 89 LEU A O 1
ATOM 675 N N . ILE A 1 90 ? 11.027 6.770 3.863 1.00 50.81 90 ILE A N 1
ATOM 676 C CA . ILE A 1 90 ? 11.177 8.009 3.074 1.00 50.81 90 ILE A CA 1
ATOM 677 C C . ILE A 1 90 ? 11.824 9.130 3.915 1.00 50.81 90 ILE A C 1
ATOM 679 O O . ILE A 1 90 ? 11.292 10.231 4.030 1.00 50.81 90 ILE A O 1
ATOM 683 N N . ALA A 1 91 ? 12.986 8.886 4.521 1.00 43.91 91 ALA A N 1
ATOM 684 C CA . ALA A 1 91 ? 13.922 9.967 4.851 1.00 43.91 91 ALA A CA 1
ATOM 685 C C . ALA A 1 91 ? 15.345 9.429 5.061 1.00 43.91 91 ALA A C 1
ATOM 687 O O . ALA A 1 91 ? 15.857 9.420 6.177 1.00 43.91 91 ALA A O 1
ATOM 688 N N . GLU A 1 92 ? 16.026 9.055 3.978 1.00 43.12 92 GLU A N 1
ATOM 689 C CA . GLU A 1 92 ? 17.468 9.307 3.926 1.00 43.12 92 GLU A CA 1
ATOM 690 C C . GLU A 1 92 ? 17.687 10.633 3.199 1.00 43.12 92 GLU A C 1
ATOM 692 O O . GLU A 1 92 ? 17.631 10.737 1.975 1.00 43.12 92 GLU A O 1
ATOM 697 N N . GLY A 1 93 ? 17.886 11.671 4.003 1.00 40.06 93 GLY A N 1
ATOM 698 C CA . GLY A 1 93 ? 18.238 13.012 3.568 1.00 40.06 93 GLY A CA 1
ATOM 699 C C . GLY A 1 93 ? 18.398 13.912 4.784 1.00 40.06 93 GLY A C 1
ATOM 700 O O . GLY A 1 93 ? 17.460 14.612 5.157 1.00 40.06 93 GLY A O 1
ATOM 701 N N . GLY A 1 94 ? 19.559 13.812 5.435 1.00 33.31 94 GLY A N 1
ATOM 702 C CA . GLY A 1 94 ? 20.018 14.779 6.437 1.00 33.31 94 GLY A CA 1
ATOM 703 C C . GLY A 1 94 ? 20.407 16.129 5.846 1.00 33.31 94 GLY A C 1
ATOM 704 O O . GLY A 1 94 ? 20.512 16.244 4.603 1.00 33.31 94 GLY A O 1
#

Secondary structure (DSSP, 8-state):
-EEEETTTEEEE--GGGHHHHHHHHHHHHHHHHHT-HHHHHHHHHHHHHHHHHHSEEPPTT--PPPSEEEPPTT--HHHHHHHHHHS-TT----

pLDDT: mean 83.31, std 13.26, range [33.31, 92.62]

Sequence (94 aa):
MIVRIMGEGQFDLPPESLKLLDELDDHLLGAVRQGDEADFRATLSALLAAARQSGRALPPESLESSELVLPAEDATLD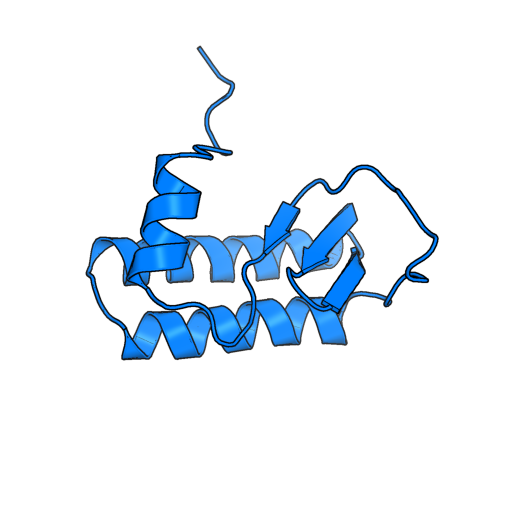EVREMLSEDGLIAEGG